Protein AF-A0A2V9BD26-F1 (afdb_monomer)

Mean predicted aligned error: 3.87 Å

Solvent-accessible surface area (backbone atoms only — not comparable to full-atom values): 5964 Å² total; per-residue (Å²): 134,80,83,81,77,76,84,81,77,51,66,56,56,52,50,52,58,73,46,61,75,87,55,49,67,83,79,51,57,73,50,78,43,75,46,100,58,82,23,38,36,38,41,35,59,20,65,98,43,99,51,42,68,44,67,50,72,79,47,79,48,82,80,48,91,51,42,27,41,36,38,32,30,70,21,49,32,38,41,38,40,28,12,69,78,28,60,68,58,54,46,50,49,48,47,53,56,68,68,49,80,130

Structure (mmCIF, N/CA/C/O backbone):
data_AF-A0A2V9BD26-F1
#
_entry.id   AF-A0A2V9BD26-F1
#
loop_
_atom_site.group_PDB
_atom_site.id
_atom_site.type_symbol
_atom_site.label_atom_id
_atom_site.label_alt_id
_atom_site.label_comp_id
_atom_site.label_asym_id
_atom_site.label_entity_id
_atom_site.label_seq_id
_atom_site.pdbx_PDB_ins_code
_atom_site.Cartn_x
_atom_site.Cartn_y
_atom_site.Cartn_z
_atom_site.occupancy
_atom_site.B_iso_or_equiv
_atom_site.auth_seq_id
_atom_site.auth_comp_id
_atom_site.auth_asym_id
_atom_site.auth_atom_id
_atom_site.pdbx_PDB_model_num
ATOM 1 N N . MET A 1 1 ? 34.501 -1.590 17.860 1.00 52.50 1 MET A N 1
ATOM 2 C CA . MET A 1 1 ? 33.039 -1.526 18.056 1.00 52.50 1 MET A CA 1
ATOM 3 C C . MET A 1 1 ? 32.495 -0.596 16.988 1.00 52.50 1 MET A C 1
ATOM 5 O O . MET A 1 1 ? 32.687 0.606 17.100 1.00 52.50 1 MET A O 1
ATOM 9 N N . GLY A 1 2 ? 31.969 -1.142 15.891 1.00 63.59 2 GLY A N 1
ATOM 10 C CA . GLY A 1 2 ? 31.287 -0.324 14.887 1.00 63.59 2 GLY A CA 1
ATOM 11 C C . GLY A 1 2 ? 29.956 0.130 15.470 1.00 63.59 2 GLY A C 1
ATOM 12 O O . GLY A 1 2 ? 29.261 -0.684 16.077 1.00 63.59 2 GLY A O 1
ATOM 13 N N . ALA A 1 3 ? 29.632 1.415 15.359 1.00 64.88 3 ALA A N 1
ATOM 14 C CA . ALA A 1 3 ? 28.317 1.899 15.747 1.00 64.88 3 ALA A CA 1
ATOM 15 C C . ALA A 1 3 ? 27.263 1.125 14.943 1.00 64.88 3 ALA A C 1
ATOM 17 O O . ALA A 1 3 ? 27.285 1.140 13.712 1.00 64.88 3 ALA A O 1
ATOM 18 N N . SER A 1 4 ? 26.371 0.420 15.639 1.00 73.00 4 SER A N 1
ATOM 19 C CA . SER A 1 4 ? 25.168 -0.119 15.014 1.00 73.00 4 SER A CA 1
ATOM 20 C C . SER A 1 4 ? 24.321 1.077 14.590 1.00 73.00 4 SER A C 1
ATOM 22 O O . SER A 1 4 ? 23.841 1.826 15.443 1.00 73.00 4 SER A O 1
ATOM 24 N N . MET A 1 5 ? 24.202 1.317 13.284 1.00 80.31 5 MET A N 1
ATOM 25 C CA . MET A 1 5 ? 23.243 2.293 12.780 1.00 80.31 5 MET A CA 1
ATOM 26 C C . MET A 1 5 ? 21.855 1.678 12.903 1.00 80.31 5 MET A C 1
ATOM 28 O O . MET A 1 5 ? 21.555 0.673 12.260 1.00 80.31 5 MET A O 1
ATOM 32 N N . ALA A 1 6 ? 21.019 2.277 13.749 1.00 83.56 6 ALA A N 1
ATOM 33 C CA . ALA A 1 6 ? 19.608 1.935 13.795 1.00 83.56 6 ALA A CA 1
ATOM 34 C C . ALA A 1 6 ? 18.971 2.195 12.414 1.00 83.56 6 ALA A C 1
ATOM 36 O O . ALA A 1 6 ? 19.323 3.187 11.764 1.00 83.56 6 ALA A O 1
ATOM 37 N N . PRO A 1 7 ? 18.042 1.338 11.957 1.00 88.00 7 PRO A N 1
ATOM 38 C CA . PRO A 1 7 ? 17.341 1.568 10.701 1.00 88.00 7 PRO A CA 1
ATOM 39 C C . PRO A 1 7 ? 16.530 2.868 10.775 1.00 88.00 7 PRO A C 1
ATOM 41 O O . PRO A 1 7 ? 15.908 3.167 11.798 1.00 88.00 7 PRO A O 1
ATOM 44 N N . VAL A 1 8 ? 16.518 3.637 9.684 1.00 92.06 8 VAL A N 1
ATOM 45 C CA . VAL A 1 8 ? 15.611 4.780 9.517 1.00 92.06 8 VAL A CA 1
ATOM 46 C C . VAL A 1 8 ? 14.337 4.258 8.854 1.00 92.06 8 VAL A C 1
ATOM 48 O O . VAL A 1 8 ? 14.396 3.897 7.680 1.00 92.06 8 VAL A O 1
ATOM 51 N N . PRO A 1 9 ? 13.195 4.203 9.564 1.00 94.38 9 PRO A N 1
ATOM 52 C CA . PRO A 1 9 ? 11.993 3.607 9.004 1.00 94.38 9 PRO A CA 1
ATOM 53 C C . PRO A 1 9 ? 11.340 4.532 7.970 1.00 94.38 9 PRO A C 1
ATOM 55 O O . PRO A 1 9 ? 11.134 5.729 8.210 1.00 94.38 9 PRO A O 1
ATOM 58 N N . SER A 1 10 ? 10.957 3.941 6.846 1.00 96.00 10 SER A N 1
ATOM 59 C CA . SER A 1 10 ? 10.061 4.479 5.826 1.00 96.00 10 SER A CA 1
ATOM 60 C C . SER A 1 10 ? 8.652 4.746 6.376 1.00 96.00 10 SER A C 1
ATOM 62 O O . SER A 1 10 ? 8.293 4.344 7.489 1.00 96.00 10 SER A O 1
ATOM 64 N N . SER A 1 11 ? 7.818 5.434 5.594 1.00 95.88 11 SER A N 1
ATOM 65 C CA . SER A 1 11 ? 6.428 5.710 5.975 1.00 95.88 11 SER A CA 1
ATOM 66 C C . SER A 1 11 ? 5.607 4.432 6.156 1.00 95.88 11 SER A C 1
ATOM 68 O O . SER A 1 11 ? 4.822 4.354 7.099 1.00 95.88 11 SER A O 1
ATOM 70 N N . ILE A 1 12 ? 5.832 3.406 5.325 1.00 96.62 12 ILE A N 1
ATOM 71 C CA . ILE A 1 12 ? 5.119 2.132 5.462 1.00 96.62 12 ILE A CA 1
ATOM 72 C C . ILE A 1 12 ? 5.556 1.362 6.713 1.00 96.62 12 ILE A C 1
ATOM 74 O O . ILE A 1 12 ? 4.707 0.820 7.410 1.00 96.62 12 ILE A O 1
ATOM 78 N N . GLU A 1 13 ? 6.844 1.377 7.069 1.00 96.94 13 GLU A N 1
ATOM 79 C CA . GLU A 1 13 ? 7.326 0.734 8.301 1.00 96.94 13 GLU A CA 1
ATOM 80 C C . GLU A 1 13 ? 6.768 1.432 9.546 1.00 96.94 13 GLU A C 1
ATOM 82 O O . GLU A 1 13 ? 6.379 0.774 10.511 1.00 96.94 13 GLU A O 1
ATOM 87 N N . LYS A 1 14 ? 6.673 2.769 9.524 1.00 96.81 14 LYS A N 1
ATOM 88 C CA . LYS A 1 14 ? 6.016 3.535 10.596 1.00 96.81 14 LYS A CA 1
ATOM 89 C C . LYS A 1 14 ? 4.529 3.202 10.693 1.00 96.81 14 LYS A C 1
ATOM 91 O O . LYS A 1 14 ? 4.034 3.026 11.806 1.00 96.81 14 LYS A O 1
ATOM 96 N N . TRP A 1 15 ? 3.838 3.111 9.556 1.00 96.69 15 TRP A N 1
ATOM 97 C CA . TRP A 1 15 ? 2.431 2.728 9.507 1.00 96.69 15 TRP A CA 1
ATOM 98 C C . TRP A 1 15 ? 2.226 1.313 10.051 1.00 96.69 15 TRP A C 1
ATOM 100 O O . TRP A 1 15 ? 1.461 1.155 10.998 1.00 96.69 15 TRP A O 1
ATOM 110 N N . TYR A 1 16 ? 2.964 0.322 9.549 1.00 96.88 16 TYR A N 1
ATOM 111 C CA . TYR A 1 16 ? 2.844 -1.072 9.976 1.00 96.88 16 TYR A CA 1
ATOM 112 C C . TYR A 1 16 ? 3.143 -1.231 11.469 1.00 96.88 16 TYR 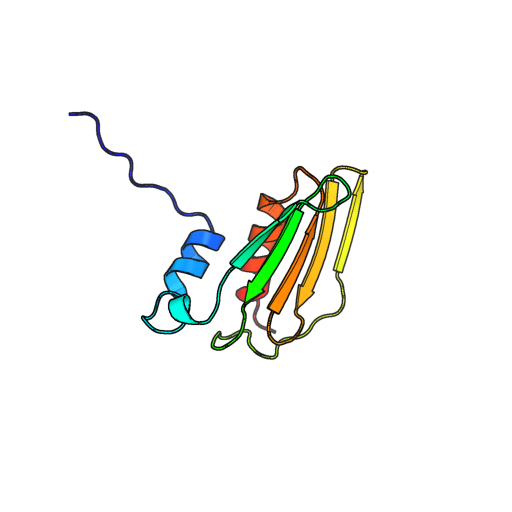A C 1
ATOM 114 O O . TYR A 1 16 ? 2.350 -1.812 12.201 1.00 96.88 16 TYR A O 1
ATOM 122 N N . ARG A 1 17 ? 4.208 -0.594 11.975 1.00 96.31 17 ARG A N 1
ATOM 123 C CA . ARG A 1 17 ? 4.500 -0.571 13.418 1.00 96.31 17 ARG A CA 1
ATOM 124 C C . ARG A 1 17 ? 3.353 0.017 14.243 1.00 96.31 17 ARG A C 1
ATOM 126 O O . ARG A 1 17 ? 3.153 -0.394 15.374 1.00 96.31 17 ARG A O 1
ATOM 133 N N . SER A 1 18 ? 2.619 0.993 13.706 1.00 95.50 18 SER A N 1
ATOM 134 C CA . SER A 1 18 ? 1.441 1.565 14.375 1.00 95.50 18 SER A CA 1
ATOM 135 C C . SER A 1 18 ? 0.197 0.676 14.303 1.00 95.50 18 SER A C 1
ATOM 137 O O . SER A 1 18 ? -0.826 1.047 14.878 1.00 95.50 18 SER A O 1
ATOM 139 N N . ARG A 1 19 ? 0.239 -0.398 13.507 1.00 96.06 19 ARG A N 1
ATOM 140 C CA . ARG A 1 19 ? -0.804 -1.421 13.430 1.00 96.06 19 ARG A CA 1
ATOM 141 C C . ARG A 1 19 ? -0.510 -2.598 14.350 1.00 96.06 19 ARG A C 1
ATOM 143 O O . ARG A 1 19 ? -1.458 -3.188 14.813 1.00 96.06 19 ARG A O 1
ATOM 150 N N . CYS A 1 20 ? 0.756 -2.904 14.640 1.00 95.62 20 CYS A N 1
ATOM 151 C CA . CYS A 1 20 ? 1.127 -3.947 15.601 1.00 95.62 20 CYS A CA 1
ATOM 152 C C . CYS A 1 20 ? 0.700 -3.571 17.030 1.00 95.62 20 CYS A C 1
ATOM 154 O O . CYS A 1 20 ? 1.482 -2.987 17.787 1.00 95.62 20 CYS A O 1
ATOM 156 N N . ASP A 1 21 ? -0.551 -3.864 17.364 1.00 93.06 21 ASP A N 1
ATOM 157 C CA . ASP A 1 21 ? -1.199 -3.571 18.639 1.00 93.06 21 ASP A CA 1
ATOM 158 C C . ASP A 1 21 ? -1.499 -4.829 19.467 1.00 93.06 21 ASP A C 1
ATOM 160 O O . ASP A 1 21 ? -1.971 -4.708 20.598 1.00 93.06 21 ASP A O 1
ATOM 164 N N . GLY A 1 22 ? -1.132 -6.008 18.960 1.00 94.19 22 GLY A N 1
ATOM 165 C CA . GLY A 1 22 ? -1.324 -7.299 19.612 1.00 94.19 22 GLY A CA 1
ATOM 166 C C . GLY A 1 22 ? -2.469 -8.118 19.024 1.00 94.19 22 GLY A C 1
ATOM 167 O O . GLY A 1 22 ? -2.542 -9.304 19.330 1.00 94.19 22 GLY A O 1
ATOM 168 N N . ASP A 1 23 ? -3.313 -7.523 18.176 1.00 94.94 23 ASP A N 1
ATOM 169 C CA . ASP A 1 23 ? -4.422 -8.206 17.504 1.00 94.94 23 ASP A CA 1
ATOM 170 C C . ASP A 1 23 ? -4.321 -8.052 15.980 1.00 94.94 23 ASP A C 1
ATOM 172 O O . ASP A 1 23 ? -4.366 -9.045 15.244 1.00 94.94 23 ASP A O 1
ATOM 176 N N . TRP A 1 24 ? -4.133 -6.826 15.481 1.00 97.06 24 TRP A N 1
ATOM 177 C CA . TRP A 1 24 ? -4.208 -6.533 14.047 1.00 97.06 24 TRP A CA 1
ATOM 178 C C . TRP A 1 24 ? -3.213 -7.364 13.223 1.00 97.06 24 TRP A C 1
ATOM 180 O O . TRP A 1 24 ? -3.570 -7.898 12.171 1.00 97.06 24 TRP A O 1
ATOM 190 N N . GLU A 1 25 ? -1.978 -7.538 13.709 1.00 95.38 25 GLU A N 1
ATOM 191 C CA . GLU A 1 25 ? -0.917 -8.294 13.027 1.00 95.38 25 GLU A CA 1
ATOM 192 C C . GLU A 1 25 ? -1.194 -9.800 12.894 1.00 95.38 25 GLU A C 1
ATOM 194 O O . GLU A 1 25 ? -0.537 -10.480 12.103 1.00 95.38 25 GLU A O 1
ATOM 199 N N . HIS A 1 26 ? -2.144 -10.336 13.664 1.00 94.94 26 HIS A N 1
ATOM 200 C CA . HIS A 1 26 ? -2.527 -11.746 13.613 1.00 94.94 26 HIS A CA 1
ATOM 201 C C . HIS A 1 26 ? -3.639 -12.023 12.596 1.00 94.94 26 HIS A C 1
ATOM 203 O O . HIS A 1 26 ? -3.796 -13.167 12.160 1.00 94.94 26 HIS A O 1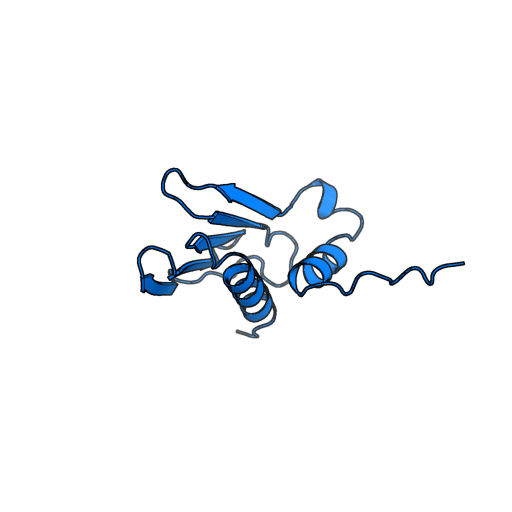
ATOM 209 N N . HIS A 1 27 ? -4.400 -10.996 12.215 1.00 96.06 27 HIS A N 1
ATOM 210 C CA . HIS A 1 27 ? -5.589 -11.128 11.372 1.00 96.06 27 HIS A CA 1
ATOM 211 C C . HIS A 1 27 ? -5.426 -10.482 9.995 1.00 96.06 27 HIS A C 1
ATOM 213 O O . HIS A 1 27 ? -5.963 -10.993 9.007 1.00 96.06 27 HIS A O 1
ATOM 219 N N . TRP A 1 28 ? -4.674 -9.388 9.923 1.00 97.56 28 TRP A N 1
ATOM 220 C CA . TRP A 1 28 ? -4.589 -8.505 8.767 1.00 97.56 28 TRP A CA 1
ATOM 221 C C . TRP A 1 28 ? -3.139 -8.283 8.342 1.00 97.56 28 TRP A C 1
ATOM 223 O O . TRP A 1 28 ? -2.196 -8.633 9.054 1.00 97.56 28 TRP A O 1
ATOM 233 N N . GLY A 1 29 ? -2.931 -7.702 7.159 1.00 96.38 29 GLY A N 1
ATOM 234 C CA . GLY A 1 29 ? -1.568 -7.445 6.722 1.00 96.38 29 GLY A CA 1
ATOM 235 C C . GLY A 1 29 ? -1.405 -6.616 5.460 1.00 96.38 29 GLY A C 1
ATOM 236 O O . GLY A 1 29 ? -2.280 -5.874 5.014 1.00 96.38 29 GLY A O 1
ATOM 237 N N . ALA A 1 30 ? -0.204 -6.745 4.908 1.00 96.94 30 ALA A N 1
ATOM 238 C CA . ALA A 1 30 ? 0.232 -6.127 3.671 1.00 96.94 30 ALA A CA 1
ATOM 239 C C . ALA A 1 30 ? 0.756 -7.220 2.735 1.00 96.94 30 ALA A C 1
ATOM 241 O O . ALA A 1 30 ? 1.552 -8.055 3.165 1.00 96.94 30 ALA A O 1
ATOM 242 N N . SER A 1 31 ? 0.363 -7.199 1.462 1.00 98.06 31 SER A N 1
ATOM 243 C CA . SER A 1 31 ? 0.972 -8.026 0.420 1.00 98.06 31 SER A CA 1
ATOM 244 C C . SER A 1 31 ? 1.601 -7.157 -0.662 1.00 98.06 31 SER A C 1
ATOM 246 O O . SER A 1 31 ? 1.058 -6.123 -1.061 1.00 98.06 31 SER A O 1
ATOM 248 N N . ILE A 1 32 ? 2.778 -7.583 -1.117 1.00 98.25 32 ILE A N 1
ATOM 249 C CA . ILE A 1 32 ? 3.461 -7.051 -2.292 1.00 98.25 32 ILE A CA 1
ATOM 250 C C . ILE A 1 32 ? 3.786 -8.250 -3.169 1.00 98.25 32 ILE A C 1
ATOM 252 O O . ILE A 1 32 ? 4.517 -9.151 -2.763 1.00 98.25 32 ILE A O 1
ATOM 256 N N . GLU A 1 33 ? 3.225 -8.259 -4.365 1.00 98.38 33 GLU A N 1
ATOM 257 C CA . GLU A 1 33 ? 3.336 -9.352 -5.322 1.00 98.38 33 GLU A CA 1
ATOM 258 C C . GLU A 1 33 ? 3.793 -8.792 -6.667 1.00 98.38 33 GLU A C 1
ATOM 260 O O . GLU A 1 33 ? 3.592 -7.615 -6.972 1.00 98.38 33 GLU A O 1
ATOM 265 N N . THR A 1 34 ? 4.416 -9.623 -7.495 1.00 97.94 34 THR A N 1
ATOM 266 C CA . THR A 1 34 ? 4.674 -9.264 -8.892 1.00 97.94 34 THR A CA 1
ATOM 267 C C . THR A 1 34 ? 3.415 -9.460 -9.728 1.00 97.94 34 THR A C 1
ATOM 269 O O . THR A 1 34 ? 2.613 -10.348 -9.450 1.00 97.94 34 THR A O 1
ATOM 272 N N . LEU A 1 35 ? 3.257 -8.659 -10.778 1.00 95.81 35 LEU A N 1
ATOM 273 C CA . LEU A 1 35 ? 2.211 -8.843 -11.786 1.00 95.81 35 LEU A CA 1
ATOM 274 C C . LEU A 1 35 ? 2.681 -9.777 -12.924 1.00 95.81 35 LEU A C 1
ATOM 276 O O . LEU A 1 35 ? 3.882 -9.968 -13.123 1.00 95.81 35 LEU A O 1
ATOM 280 N N . ASP A 1 36 ? 1.733 -10.320 -13.700 1.00 86.50 36 ASP A N 1
ATOM 281 C CA . ASP A 1 36 ? 2.015 -11.147 -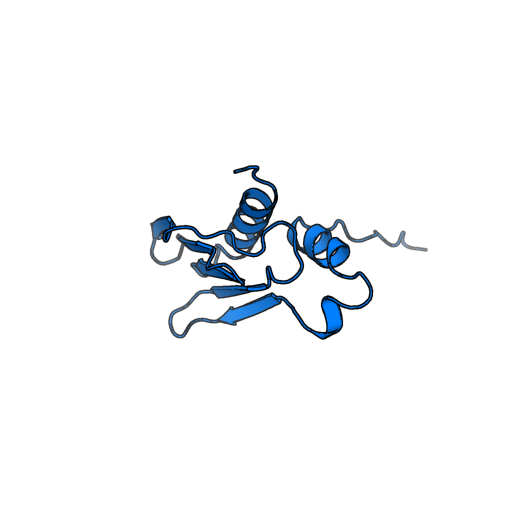14.892 1.00 86.50 36 ASP A CA 1
ATOM 282 C C . ASP A 1 36 ? 2.706 -10.346 -16.016 1.00 86.50 36 ASP A C 1
ATOM 284 O O . ASP A 1 36 ? 3.431 -10.894 -16.848 1.00 86.50 36 ASP A O 1
ATOM 288 N N . ASN A 1 37 ? 2.502 -9.025 -16.034 1.00 78.56 37 ASN A N 1
ATOM 289 C CA . ASN A 1 37 ? 3.308 -8.052 -16.765 1.00 78.56 37 ASN A CA 1
ATOM 290 C C . ASN A 1 37 ? 4.261 -7.346 -15.780 1.00 78.56 37 ASN A C 1
ATOM 292 O O . ASN A 1 37 ? 3.898 -7.177 -14.622 1.00 78.56 37 ASN A O 1
ATOM 296 N N . PRO A 1 38 ? 5.482 -6.931 -16.169 1.00 92.31 38 PRO A N 1
ATOM 297 C CA . PRO A 1 38 ? 6.451 -6.448 -15.187 1.00 92.31 38 PRO A CA 1
ATOM 298 C C . PRO A 1 38 ? 5.917 -5.275 -14.350 1.00 92.31 38 PRO A C 1
ATOM 300 O O . PRO A 1 38 ? 5.591 -4.218 -14.888 1.00 92.31 38 PRO A O 1
ATOM 303 N N . GLY A 1 39 ? 5.858 -5.455 -13.032 1.00 97.38 39 GLY A N 1
ATOM 304 C CA . GLY A 1 39 ? 5.291 -4.476 -12.112 1.00 97.38 39 GLY A CA 1
ATOM 305 C C . GLY A 1 39 ? 4.951 -5.084 -10.758 1.00 97.38 39 GLY A C 1
ATOM 306 O O . GLY A 1 39 ? 5.211 -6.264 -10.507 1.00 97.38 39 GLY A O 1
ATOM 307 N N . TRP A 1 40 ? 4.360 -4.262 -9.900 1.00 98.31 40 TRP A N 1
ATOM 308 C CA . TRP A 1 40 ? 4.011 -4.619 -8.531 1.00 98.31 40 TRP A CA 1
ATOM 309 C C . TRP A 1 40 ? 2.511 -4.500 -8.310 1.00 98.31 40 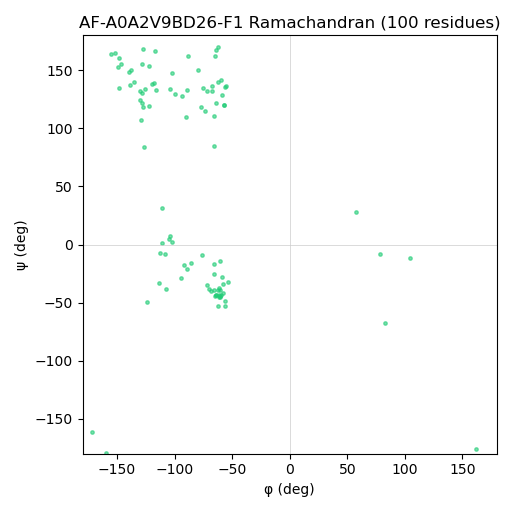TRP A C 1
ATOM 311 O O . TRP A 1 40 ? 1.892 -3.523 -8.731 1.00 98.31 40 TRP A O 1
ATOM 321 N N . ARG A 1 41 ? 1.944 -5.470 -7.600 1.00 98.44 41 ARG A N 1
ATOM 322 C CA . ARG A 1 41 ? 0.632 -5.401 -6.966 1.00 98.44 41 ARG A CA 1
ATOM 323 C C . ARG A 1 41 ? 0.834 -5.206 -5.473 1.00 98.44 41 ARG A C 1
ATOM 325 O O . ARG A 1 41 ? 1.643 -5.901 -4.869 1.00 98.44 41 ARG A O 1
ATOM 332 N N . ILE A 1 42 ? 0.087 -4.281 -4.886 1.00 98.69 42 ILE A N 1
ATOM 333 C CA . ILE A 1 42 ? 0.148 -3.978 -3.458 1.00 98.69 42 ILE A CA 1
ATOM 334 C C . ILE A 1 42 ? -1.273 -4.019 -2.909 1.00 98.69 42 ILE A C 1
ATOM 336 O O . ILE A 1 42 ? -2.175 -3.389 -3.471 1.00 98.69 42 ILE A O 1
ATOM 340 N N . GLN A 1 43 ? -1.471 -4.740 -1.812 1.00 98.69 43 GLN A N 1
ATOM 341 C CA . GLN A 1 43 ? -2.713 -4.703 -1.046 1.00 98.69 43 GLN A CA 1
ATOM 342 C C . GLN A 1 43 ? -2.397 -4.478 0.429 1.00 98.69 43 GLN A C 1
ATOM 344 O O . GLN A 1 43 ? -1.522 -5.131 0.992 1.00 98.69 43 GLN A O 1
ATOM 349 N N . LEU A 1 44 ? -3.100 -3.533 1.045 1.00 98.50 44 LEU A N 1
ATOM 350 C CA . LEU A 1 44 ? -2.915 -3.141 2.440 1.00 98.50 44 LEU A CA 1
ATOM 351 C C . LEU A 1 44 ? -4.270 -3.177 3.134 1.00 98.50 44 LEU A C 1
ATOM 353 O O . LEU A 1 44 ? -5.198 -2.498 2.691 1.00 98.50 44 LEU A O 1
ATOM 357 N N . ASP A 1 45 ? -4.391 -3.965 4.197 1.00 98.50 45 ASP A N 1
ATOM 358 C CA . ASP A 1 45 ? -5.625 -4.036 4.972 1.00 98.50 45 ASP A CA 1
ATOM 359 C C . ASP A 1 45 ? -5.908 -2.729 5.720 1.00 98.50 45 ASP A C 1
ATOM 361 O O . ASP A 1 45 ? -5.028 -2.107 6.317 1.00 98.50 45 ASP A O 1
ATOM 365 N N . LEU A 1 46 ? -7.170 -2.313 5.676 1.00 98.06 46 LEU A N 1
ATOM 366 C CA . LEU A 1 46 ? -7.700 -1.134 6.359 1.00 98.06 46 LEU A CA 1
ATOM 367 C C . LEU A 1 46 ? -8.681 -1.498 7.474 1.00 98.06 46 LEU A C 1
ATOM 369 O O . LEU A 1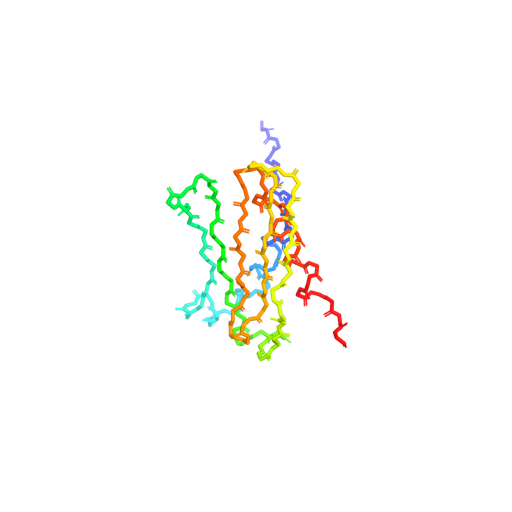 46 ? -9.080 -0.606 8.219 1.00 98.06 46 LEU A O 1
ATOM 373 N N . ARG A 1 47 ? -9.058 -2.773 7.595 1.00 97.94 47 ARG A N 1
ATOM 374 C CA . ARG A 1 47 ? -9.899 -3.288 8.683 1.00 97.94 47 ARG A CA 1
ATOM 375 C C . ARG A 1 47 ? -9.281 -2.957 10.031 1.00 97.94 47 ARG A C 1
ATOM 377 O O . ARG A 1 47 ? -8.062 -3.048 10.180 1.00 97.94 47 ARG A O 1
ATOM 384 N N . GLU A 1 48 ? -10.112 -2.508 10.965 1.00 96.44 48 GLU A N 1
ATOM 385 C CA . GLU A 1 48 ? -9.695 -2.090 12.308 1.00 96.44 48 GLU A CA 1
ATOM 386 C C . GLU A 1 48 ? -8.647 -0.958 12.280 1.00 96.44 48 GLU A C 1
ATOM 388 O O . GLU A 1 48 ? -7.828 -0.773 13.180 1.00 96.44 48 GLU A O 1
ATOM 393 N N . THR A 1 49 ? -8.677 -0.137 11.227 1.00 95.75 49 THR A N 1
ATOM 394 C CA . THR A 1 49 ? -7.888 1.093 11.130 1.00 95.75 49 THR A CA 1
ATOM 395 C C . THR A 1 49 ? -8.792 2.317 11.034 1.00 95.75 49 THR A C 1
ATOM 397 O O . THR A 1 49 ? -9.970 2.222 10.703 1.00 95.75 49 THR A O 1
ATOM 400 N N . LYS A 1 50 ? -8.229 3.519 11.226 1.00 95.62 50 LYS A N 1
ATOM 401 C CA . LYS A 1 50 ? -8.980 4.780 11.048 1.00 95.62 50 LYS A CA 1
ATOM 402 C C . LYS A 1 50 ? -9.517 4.982 9.622 1.00 95.62 50 LYS A C 1
ATOM 404 O O . LYS A 1 50 ? -10.280 5.913 9.385 1.00 95.62 50 LYS A O 1
ATOM 409 N N . ALA A 1 51 ? -9.027 4.195 8.666 1.00 96.50 51 ALA A N 1
ATOM 410 C CA . ALA A 1 51 ? -9.380 4.287 7.261 1.00 96.50 51 ALA A CA 1
ATOM 411 C C . ALA A 1 51 ? -10.374 3.205 6.815 1.00 96.50 51 ALA A C 1
ATOM 413 O O . ALA A 1 51 ? -10.722 3.178 5.635 1.00 96.50 51 ALA A O 1
ATOM 414 N N . GLU A 1 52 ? -10.835 2.344 7.726 1.00 97.56 52 GLU A N 1
ATOM 415 C CA . GLU A 1 52 ? -11.852 1.341 7.422 1.00 97.56 52 GLU A CA 1
ATOM 416 C C . GLU A 1 52 ? -13.120 1.989 6.847 1.00 97.56 52 GLU A C 1
ATOM 418 O O . GLU A 1 52 ? -13.584 3.033 7.310 1.00 97.56 52 GLU A O 1
ATOM 423 N N . GLY A 1 53 ? -13.664 1.388 5.790 1.00 97.62 53 GLY A N 1
ATOM 424 C CA . GLY A 1 53 ? -14.864 1.863 5.103 1.00 97.62 53 GLY A CA 1
ATOM 425 C C . GLY A 1 53 ? -14.632 3.041 4.152 1.00 97.62 53 GLY A C 1
ATOM 426 O O . GLY A 1 53 ? -15.533 3.380 3.382 1.00 97.62 53 GLY A O 1
ATOM 427 N N . ARG A 1 54 ? -13.437 3.651 4.130 1.00 96.81 54 ARG A N 1
ATOM 428 C CA . ARG A 1 54 ? -13.111 4.684 3.137 1.00 96.81 54 ARG A CA 1
ATOM 429 C C . ARG A 1 54 ? -13.039 4.060 1.748 1.00 96.81 54 ARG A C 1
ATOM 431 O O . ARG A 1 54 ? -12.354 3.063 1.527 1.00 96.81 54 ARG A O 1
ATOM 438 N N . THR A 1 55 ? -13.705 4.693 0.792 1.00 96.81 55 THR A N 1
ATOM 439 C CA . THR A 1 55 ? -13.695 4.279 -0.612 1.00 96.81 55 THR A CA 1
ATOM 440 C C . THR A 1 55 ? -13.208 5.408 -1.504 1.00 96.81 55 THR A C 1
ATOM 442 O O . THR A 1 55 ? -13.311 6.589 -1.163 1.00 96.81 55 THR A O 1
ATOM 445 N N . SER A 1 56 ? -12.639 5.046 -2.647 1.00 96.00 56 SER A N 1
ATOM 446 C CA . SER A 1 56 ? -12.326 5.988 -3.712 1.00 96.00 56 SER A CA 1
ATOM 447 C C . SER A 1 56 ? -12.478 5.322 -5.069 1.00 96.00 56 SER A C 1
ATOM 449 O O . SER A 1 56 ? -12.286 4.113 -5.216 1.00 96.00 56 SER A O 1
ATOM 451 N N . GLU A 1 57 ? -12.730 6.138 -6.086 1.00 97.50 57 GLU A N 1
ATOM 452 C CA . GLU A 1 57 ? -12.533 5.707 -7.463 1.00 97.50 57 GLU A CA 1
ATOM 453 C C . GLU A 1 57 ? -11.051 5.426 -7.737 1.00 97.50 57 GLU A C 1
ATOM 455 O O . GLU A 1 57 ? -10.157 5.857 -6.996 1.00 97.50 57 GLU A O 1
ATOM 460 N N . TRP A 1 58 ? -10.791 4.695 -8.820 1.00 98.12 58 TRP A N 1
ATOM 461 C CA . TRP A 1 58 ? -9.431 4.469 -9.293 1.00 98.12 58 TRP A CA 1
ATOM 462 C C . TRP A 1 58 ? -8.780 5.778 -9.726 1.00 98.12 58 TRP A C 1
ATOM 464 O O . TRP A 1 58 ? -9.221 6.420 -10.681 1.00 98.12 58 TRP A O 1
ATOM 474 N N . VAL A 1 59 ? -7.658 6.105 -9.095 1.00 98.31 59 VAL A N 1
ATOM 475 C CA . VAL A 1 59 ? -6.720 7.102 -9.605 1.00 98.31 59 VAL A CA 1
ATOM 476 C C . VAL A 1 59 ? -5.727 6.383 -10.507 1.00 98.31 59 VAL A C 1
ATOM 478 O O . VAL A 1 59 ? -5.222 5.322 -10.144 1.00 98.31 59 VAL A O 1
ATOM 481 N N . LYS A 1 60 ? -5.464 6.932 -11.697 1.00 98.38 60 LYS A N 1
ATOM 482 C CA . LYS A 1 60 ? -4.554 6.347 -12.690 1.00 98.38 60 LYS A CA 1
ATOM 483 C C . LYS A 1 60 ? -3.562 7.396 -13.173 1.00 98.38 60 LYS A C 1
ATOM 485 O O . LYS A 1 60 ? -3.961 8.442 -13.678 1.00 98.38 60 LYS A O 1
ATOM 490 N N . ILE A 1 61 ? -2.280 7.085 -13.052 1.00 98.00 61 ILE A N 1
ATOM 491 C CA . ILE A 1 61 ? -1.151 7.893 -13.500 1.00 98.00 61 ILE A CA 1
ATOM 492 C C . ILE A 1 61 ? -0.353 7.027 -14.471 1.00 98.00 61 ILE A C 1
ATOM 494 O O . ILE A 1 61 ? 0.124 5.957 -14.103 1.00 9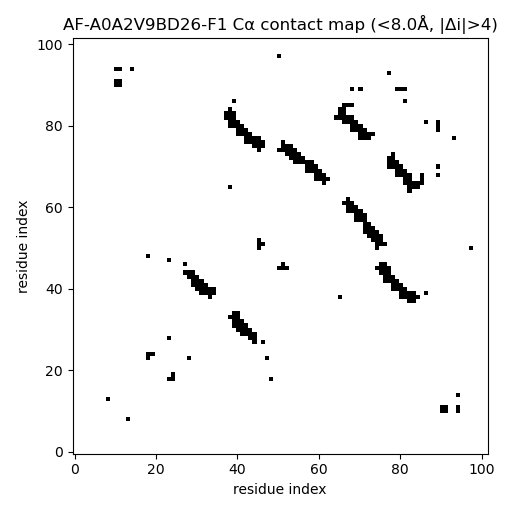8.00 61 ILE A O 1
ATOM 498 N N . ASN A 1 62 ? -0.225 7.470 -15.718 1.00 97.06 62 ASN A N 1
ATOM 499 C CA . ASN A 1 62 ? 0.508 6.744 -16.750 1.00 97.06 62 ASN A CA 1
ATOM 500 C C . ASN A 1 62 ? 1.507 7.693 -17.413 1.00 97.06 62 ASN A C 1
ATOM 502 O O . ASN A 1 62 ? 1.101 8.607 -18.132 1.00 97.06 62 ASN A O 1
ATOM 506 N N . ARG A 1 63 ? 2.796 7.502 -17.119 1.00 97.50 63 ARG A N 1
ATOM 507 C CA . ARG A 1 63 ? 3.897 8.321 -17.642 1.00 97.50 63 ARG A CA 1
ATOM 508 C C . ARG A 1 63 ? 4.699 7.538 -18.682 1.00 97.50 63 ARG A C 1
ATOM 510 O O . ARG A 1 63 ? 5.106 8.109 -19.690 1.00 97.50 63 ARG A O 1
ATOM 517 N N . SER A 1 64 ? 4.899 6.236 -18.468 1.00 95.44 64 SER A N 1
ATOM 518 C CA . SER A 1 64 ? 5.500 5.314 -19.437 1.00 95.44 64 SER A CA 1
ATOM 519 C C . SER A 1 64 ? 5.159 3.848 -19.126 1.00 95.44 64 SER A C 1
ATOM 521 O O . SER A 1 64 ? 4.502 3.547 -18.132 1.00 95.44 64 SER A O 1
ATOM 523 N N . VAL A 1 65 ? 5.662 2.915 -19.944 1.00 88.25 65 VAL A N 1
ATOM 524 C CA . VAL A 1 65 ? 5.522 1.462 -19.714 1.00 88.25 65 VAL A CA 1
ATOM 525 C C . VAL A 1 65 ? 6.111 0.999 -18.373 1.00 88.25 65 VAL A C 1
ATOM 527 O O . VAL A 1 65 ? 5.620 0.034 -17.794 1.00 88.25 65 VAL A O 1
ATOM 530 N N . ASP A 1 66 ? 7.119 1.710 -17.862 1.00 90.06 66 ASP A N 1
ATOM 531 C CA . ASP A 1 66 ? 7.803 1.401 -16.599 1.00 90.06 66 ASP A CA 1
ATOM 532 C C . ASP A 1 66 ? 7.490 2.362 -15.463 1.00 90.06 66 ASP A C 1
ATOM 534 O O . ASP A 1 66 ? 7.882 2.098 -14.328 1.00 90.06 66 ASP A O 1
ATOM 538 N N . ASP A 1 67 ? 6.790 3.449 -15.783 1.00 96.56 67 ASP A N 1
ATOM 539 C CA . ASP A 1 67 ? 6.452 4.531 -14.873 1.00 96.56 67 ASP A CA 1
ATOM 540 C C . ASP A 1 67 ? 4.942 4.765 -14.912 1.00 96.56 67 ASP A C 1
ATOM 542 O O . ASP A 1 67 ? 4.413 5.579 -15.679 1.00 96.56 67 ASP A O 1
ATOM 546 N N . TRP A 1 68 ? 4.234 3.970 -14.123 1.00 97.81 68 TRP A N 1
ATOM 547 C CA . TRP A 1 68 ? 2.789 4.053 -13.989 1.00 97.81 68 TRP A CA 1
ATOM 548 C C . TRP A 1 68 ? 2.365 3.623 -12.592 1.00 97.81 68 TRP A C 1
ATOM 550 O O . TRP A 1 68 ? 3.028 2.829 -11.928 1.00 97.81 68 TRP A O 1
ATOM 560 N N . LEU A 1 69 ? 1.235 4.153 -12.149 1.00 98.25 69 LEU A N 1
ATOM 561 C CA . LEU A 1 69 ? 0.647 3.877 -10.851 1.00 98.25 69 LEU A CA 1
ATOM 562 C C . LEU A 1 69 ? -0.867 3.968 -10.981 1.00 98.25 69 LEU A C 1
ATOM 564 O O . LEU A 1 69 ? -1.403 4.924 -11.541 1.00 98.25 69 LEU A O 1
ATOM 568 N N . MET A 1 70 ? -1.572 3.004 -10.417 1.00 98.44 70 MET A N 1
ATOM 569 C CA . MET A 1 70 ? -2.996 3.121 -10.167 1.00 98.44 70 MET A CA 1
ATOM 570 C C . MET A 1 70 ? -3.315 2.625 -8.774 1.00 98.44 70 MET A C 1
ATOM 572 O O . MET A 1 70 ? -2.767 1.617 -8.341 1.00 98.44 70 MET A O 1
ATOM 576 N N . TYR A 1 71 ? -4.207 3.319 -8.082 1.00 98.69 71 TYR A N 1
ATOM 577 C CA . TYR A 1 71 ? -4.603 2.943 -6.735 1.00 98.69 71 TYR A CA 1
ATOM 578 C C . TYR A 1 71 ? -6.052 3.319 -6.442 1.00 98.69 71 TYR A C 1
ATOM 580 O O . TYR A 1 71 ? -6.637 4.178 -7.110 1.00 98.69 71 TYR A O 1
ATOM 588 N N . ARG A 1 72 ? -6.622 2.675 -5.426 1.00 98.50 72 ARG A N 1
ATOM 589 C CA . ARG A 1 72 ? -7.909 3.030 -4.828 1.00 98.50 72 ARG A CA 1
ATOM 590 C C . ARG A 1 72 ? -7.998 2.547 -3.385 1.00 98.50 72 ARG A C 1
ATOM 592 O O . ARG A 1 72 ? -7.281 1.632 -2.987 1.00 98.50 72 ARG A O 1
ATOM 599 N N . ALA A 1 73 ? -8.958 3.087 -2.648 1.00 98.25 73 ALA A N 1
ATOM 600 C CA . ALA A 1 73 ? -9.473 2.452 -1.444 1.00 98.25 73 ALA A CA 1
ATOM 601 C C . ALA A 1 73 ? -10.783 1.721 -1.751 1.00 98.25 73 ALA A C 1
ATOM 603 O O . ALA A 1 73 ? -11.697 2.288 -2.352 1.00 98.25 73 ALA A O 1
ATOM 604 N N . ALA A 1 74 ? -10.867 0.462 -1.340 1.00 97.62 74 ALA A N 1
ATOM 605 C CA . ALA A 1 74 ? -11.990 -0.438 -1.569 1.00 97.62 74 ALA A CA 1
ATOM 606 C C . ALA A 1 74 ? 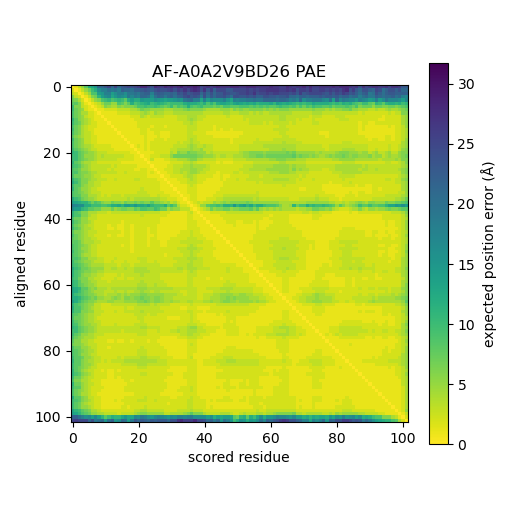-12.742 -0.760 -0.262 1.00 97.62 74 ALA A C 1
ATOM 608 O O . ALA A 1 74 ? -13.292 -1.845 -0.110 1.00 97.62 74 ALA A O 1
ATOM 609 N N . GLY A 1 75 ? -12.772 0.179 0.691 1.00 97.56 75 GLY A N 1
ATOM 610 C CA . GLY A 1 75 ? -13.438 0.016 1.983 1.00 97.56 75 GLY A CA 1
ATOM 611 C C . GLY A 1 75 ? -12.573 -0.734 2.991 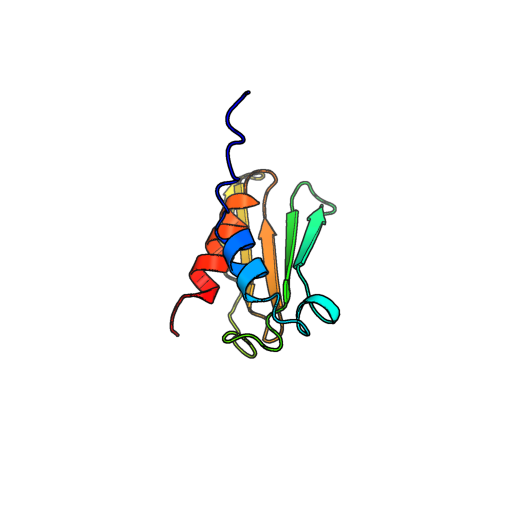1.00 97.56 75 GLY A C 1
ATOM 612 O O . GLY A 1 75 ? -12.121 -0.143 3.968 1.00 97.56 75 GLY A O 1
ATOM 613 N N . ASP A 1 76 ? -12.328 -2.019 2.752 1.00 98.00 76 ASP A N 1
ATOM 614 C CA . ASP A 1 76 ? -11.553 -2.884 3.650 1.00 98.00 76 ASP A CA 1
ATOM 615 C C . ASP A 1 76 ? -10.056 -2.924 3.317 1.00 98.00 76 ASP A C 1
ATOM 617 O O . ASP A 1 76 ? -9.250 -3.320 4.158 1.00 98.00 76 ASP A O 1
ATOM 621 N N . LYS A 1 77 ? -9.681 -2.498 2.106 1.00 98.50 77 LYS A N 1
ATOM 622 C CA . LYS A 1 77 ? -8.310 -2.532 1.596 1.00 98.50 77 LYS A CA 1
ATOM 623 C C . LYS A 1 77 ? -7.955 -1.285 0.808 1.00 98.50 77 LYS A C 1
ATOM 625 O O . LYS A 1 77 ? -8.784 -0.709 0.103 1.00 98.50 77 LYS A O 1
ATOM 630 N N . PHE A 1 78 ? -6.684 -0.914 0.864 1.00 98.56 78 PHE A N 1
ATOM 631 C CA . PHE A 1 78 ? -6.060 -0.069 -0.140 1.00 98.56 78 PHE A CA 1
ATOM 632 C C . PHE A 1 78 ? -5.403 -0.964 -1.187 1.00 98.56 78 PHE A C 1
ATOM 634 O O . PHE A 1 78 ? -4.624 -1.860 -0.856 1.00 98.56 78 PHE A O 1
ATOM 641 N N . GLU A 1 79 ? -5.724 -0.726 -2.452 1.00 98.81 79 GLU A N 1
ATOM 642 C CA . GLU A 1 79 ? -5.225 -1.502 -3.579 1.00 98.81 79 GLU A CA 1
ATOM 643 C C . GLU A 1 79 ? -4.388 -0.606 -4.476 1.00 98.81 79 GLU A C 1
ATOM 645 O O . GLU A 1 79 ? -4.824 0.485 -4.842 1.00 98.81 79 GLU A O 1
ATOM 650 N N . SER A 1 80 ? -3.210 -1.082 -4.866 1.00 98.62 80 SER A N 1
ATOM 651 C CA . SER A 1 80 ? -2.363 -0.411 -5.841 1.00 98.62 80 SER A CA 1
ATOM 652 C C . SER A 1 80 ? -1.752 -1.402 -6.826 1.00 98.62 80 SER A C 1
ATOM 654 O O . SER A 1 80 ? -1.529 -2.578 -6.531 1.00 98.62 80 SER A O 1
ATOM 656 N N . SER A 1 81 ? -1.498 -0.926 -8.034 1.00 98.38 81 SER A N 1
ATOM 657 C CA . SER A 1 81 ? -0.688 -1.603 -9.036 1.00 98.38 81 SER A CA 1
ATOM 658 C C . SER A 1 81 ? 0.194 -0.575 -9.724 1.00 98.38 81 SER A C 1
ATOM 660 O O . SER A 1 81 ? -0.264 0.534 -10.009 1.00 98.38 81 SER A O 1
ATOM 662 N N . CYS A 1 82 ? 1.458 -0.907 -9.959 1.00 98.38 82 CYS A N 1
ATOM 663 C CA . CYS A 1 82 ? 2.411 0.060 -10.485 1.00 98.38 82 CYS A CA 1
ATOM 664 C C . CYS A 1 82 ? 3.533 -0.574 -11.312 1.00 98.38 82 CYS A C 1
ATOM 666 O O . CYS A 1 82 ? 3.776 -1.782 -11.252 1.00 98.38 82 CYS A O 1
ATOM 668 N N . GLY A 1 83 ? 4.242 0.271 -12.060 1.00 98.00 83 GLY A N 1
ATOM 669 C CA . GLY A 1 83 ? 5.415 -0.101 -12.839 1.00 98.00 83 GLY A CA 1
ATOM 670 C C . GLY A 1 83 ? 6.576 -0.582 -11.970 1.00 98.00 83 GLY A C 1
ATOM 671 O O . GLY A 1 83 ? 6.587 -0.426 -10.744 1.00 98.00 83 GLY A O 1
ATOM 672 N N . ARG A 1 84 ? 7.583 -1.177 -12.620 1.00 96.56 84 ARG A N 1
ATOM 673 C CA . ARG A 1 84 ? 8.746 -1.819 -11.975 1.00 96.56 84 ARG A CA 1
ATOM 674 C C . ARG A 1 84 ? 9.479 -0.911 -10.986 1.00 96.56 84 ARG A C 1
ATOM 676 O O . ARG A 1 84 ? 10.024 -1.413 -10.004 1.00 96.56 84 ARG A O 1
ATOM 683 N N . LEU A 1 85 ? 9.493 0.397 -11.245 1.00 96.62 85 LEU A N 1
ATOM 684 C CA . LEU A 1 85 ? 10.257 1.391 -10.485 1.00 96.62 85 LEU A CA 1
ATOM 685 C C . LEU A 1 85 ? 9.390 2.252 -9.549 1.00 96.62 85 LEU A C 1
ATOM 687 O O . LEU A 1 85 ? 9.911 3.153 -8.900 1.00 96.62 85 LEU A O 1
ATOM 691 N N . ASN A 1 86 ? 8.087 1.968 -9.442 1.00 98.38 86 ASN A N 1
ATOM 692 C CA . ASN A 1 86 ? 7.135 2.803 -8.699 1.00 98.38 86 ASN A CA 1
ATOM 693 C C . ASN A 1 86 ? 6.726 2.226 -7.332 1.00 98.38 86 ASN A C 1
ATOM 695 O O . ASN A 1 86 ? 5.833 2.778 -6.694 1.00 98.38 86 ASN A O 1
ATOM 699 N N . LEU A 1 87 ? 7.349 1.140 -6.855 1.00 98.00 87 LEU A N 1
ATOM 700 C CA . LEU A 1 87 ? 6.974 0.521 -5.573 1.00 98.00 87 LEU A CA 1
ATOM 701 C C . LEU A 1 87 ? 7.045 1.526 -4.410 1.00 98.00 87 LEU A C 1
ATOM 703 O O . LEU A 1 87 ? 6.089 1.661 -3.650 1.00 98.00 87 LEU A O 1
ATOM 707 N N . SER A 1 88 ? 8.149 2.268 -4.298 1.00 97.75 88 SER A N 1
ATOM 708 C CA . SER A 1 88 ? 8.317 3.288 -3.255 1.00 97.75 88 SER A CA 1
ATOM 709 C C . SER A 1 88 ? 7.273 4.401 -3.365 1.00 97.75 88 SER A C 1
ATOM 711 O O . SER A 1 88 ? 6.666 4.762 -2.361 1.00 97.75 88 SER A O 1
ATOM 713 N N . GLU A 1 89 ? 7.003 4.884 -4.582 1.00 98.25 89 GLU A N 1
ATOM 714 C CA . GLU A 1 89 ? 5.979 5.904 -4.837 1.00 98.25 89 GLU A CA 1
ATOM 715 C C . GLU A 1 89 ? 4.588 5.414 -4.413 1.00 98.25 89 GLU A C 1
ATOM 717 O O . GLU A 1 89 ? 3.858 6.127 -3.730 1.00 98.25 89 GLU A O 1
ATOM 722 N N . ALA A 1 90 ? 4.225 4.175 -4.751 1.00 98.38 90 ALA A N 1
ATOM 723 C CA . ALA A 1 90 ? 2.939 3.599 -4.377 1.00 98.38 90 ALA A CA 1
ATOM 724 C C . ALA A 1 90 ? 2.749 3.521 -2.849 1.00 98.38 90 ALA A C 1
ATOM 726 O O . ALA A 1 90 ? 1.658 3.794 -2.344 1.00 98.38 90 ALA A O 1
ATOM 727 N N . LEU A 1 91 ? 3.809 3.183 -2.107 1.00 98.56 91 LEU A N 1
ATOM 728 C CA . LEU A 1 91 ? 3.794 3.124 -0.641 1.00 98.56 91 LEU A CA 1
ATOM 729 C C . LEU A 1 91 ? 3.733 4.522 -0.000 1.00 98.56 91 LEU A C 1
ATOM 731 O O . LEU A 1 91 ? 3.074 4.703 1.025 1.00 98.56 91 LEU A O 1
ATOM 735 N N . GLU A 1 92 ? 4.373 5.524 -0.605 1.00 98.25 92 GLU A N 1
ATOM 736 C CA . GLU A 1 92 ? 4.265 6.925 -0.178 1.00 98.25 92 GLU A CA 1
ATOM 737 C C . GLU A 1 92 ? 2.872 7.503 -0.441 1.00 98.25 92 GLU A C 1
ATOM 739 O O . GLU A 1 92 ? 2.316 8.205 0.412 1.00 98.25 92 GLU A O 1
ATOM 744 N N . VAL A 1 93 ? 2.280 7.170 -1.590 1.00 98.12 93 VAL A N 1
ATOM 745 C CA . VAL A 1 93 ? 0.901 7.528 -1.932 1.00 98.12 93 VAL A CA 1
ATOM 746 C C . VAL A 1 93 ? -0.071 6.913 -0.937 1.00 98.12 93 VAL A C 1
ATOM 748 O O . VAL A 1 93 ? -0.943 7.623 -0.440 1.00 98.12 93 VAL A O 1
ATOM 751 N N . PHE A 1 94 ? 0.104 5.637 -0.587 1.00 98.25 94 PHE A N 1
ATOM 752 C CA . PHE A 1 94 ? -0.685 5.013 0.470 1.00 98.25 94 PHE A CA 1
ATOM 753 C C . PHE A 1 94 ? -0.569 5.779 1.792 1.00 98.25 94 PHE A C 1
ATOM 755 O O . PHE A 1 94 ? -1.592 6.150 2.362 1.00 98.25 94 PHE A O 1
ATOM 762 N N . ALA A 1 95 ? 0.651 6.046 2.272 1.00 97.75 95 ALA A N 1
ATOM 763 C CA . ALA A 1 95 ? 0.852 6.726 3.552 1.00 97.75 95 ALA A CA 1
ATOM 764 C C . ALA A 1 95 ? 0.197 8.119 3.561 1.00 97.75 95 ALA A C 1
ATOM 766 O O . ALA A 1 95 ? -0.514 8.478 4.500 1.00 97.75 95 ALA A O 1
ATOM 767 N N . SER A 1 96 ? 0.365 8.866 2.469 1.00 96.62 96 SER A N 1
ATOM 768 C CA . SER A 1 96 ? -0.237 10.190 2.288 1.00 96.62 96 SER A CA 1
ATOM 769 C C . SER A 1 96 ? 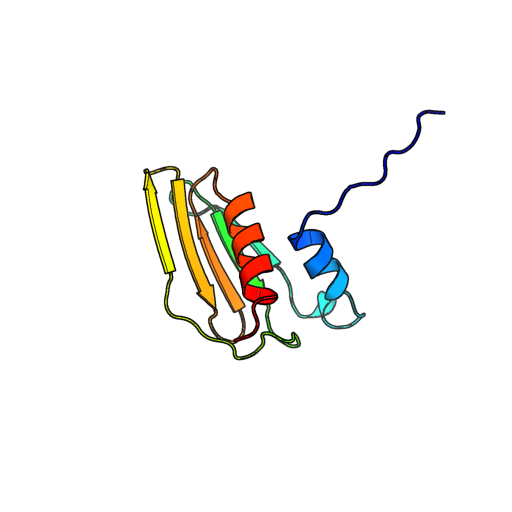-1.766 10.119 2.248 1.00 96.62 96 SER A C 1
ATOM 771 O O . SER A 1 96 ? -2.448 10.918 2.888 1.00 96.62 96 SER A O 1
ATOM 773 N N . TRP A 1 97 ? -2.324 9.138 1.535 1.00 97.25 97 TRP A N 1
ATOM 774 C CA . TRP A 1 97 ? -3.764 8.901 1.473 1.00 97.25 97 TRP A CA 1
ATOM 775 C C . TRP A 1 97 ? -4.335 8.493 2.839 1.00 97.25 97 TRP A C 1
ATOM 777 O O . TRP A 1 97 ? -5.362 9.027 3.269 1.00 97.25 97 TRP A O 1
ATOM 787 N N . TYR A 1 98 ? -3.658 7.599 3.555 1.00 96.94 98 TYR A N 1
ATOM 788 C CA . TYR A 1 98 ? -4.081 7.109 4.863 1.00 96.94 98 TYR A CA 1
ATOM 789 C C . TYR A 1 98 ? -4.144 8.242 5.895 1.00 96.94 98 TYR A C 1
ATOM 791 O O . TYR A 1 98 ? -5.088 8.307 6.686 1.00 96.94 98 TYR A O 1
ATOM 799 N N . ASP A 1 99 ? -3.185 9.170 5.853 1.00 94.94 99 ASP A N 1
ATOM 800 C CA . ASP A 1 99 ? -3.132 10.328 6.750 1.00 94.94 99 ASP A CA 1
ATOM 801 C C . ASP A 1 99 ? -3.952 11.534 6.287 1.00 94.94 99 ASP A C 1
ATOM 803 O O . ASP A 1 99 ? -4.256 12.408 7.106 1.00 94.94 99 ASP A O 1
ATOM 807 N N . SER A 1 100 ? -4.367 11.570 5.018 1.00 92.75 100 SER A N 1
ATOM 808 C CA . SER A 1 100 ? -5.297 12.590 4.540 1.00 92.75 100 SER A CA 1
ATOM 809 C C . SER A 1 100 ? -6.603 12.532 5.338 1.00 92.75 100 SER A C 1
ATOM 811 O O . SER A 1 100 ? -7.220 11.475 5.502 1.00 92.75 100 SER A O 1
ATOM 813 N N . ARG A 1 101 ? -7.013 13.692 5.856 1.00 67.44 101 ARG A N 1
ATOM 814 C CA . ARG A 1 101 ? -8.356 13.893 6.395 1.00 67.44 101 ARG A CA 1
ATOM 815 C C . ARG A 1 101 ? -9.271 14.052 5.184 1.00 67.44 101 ARG A C 1
ATOM 817 O O . ARG A 1 101 ? -9.022 14.947 4.379 1.00 67.44 101 ARG A O 1
ATOM 824 N N . LEU A 1 102 ? -10.242 13.155 5.023 1.00 56.84 102 LEU A N 1
ATOM 825 C CA . LEU A 1 102 ? -11.403 13.455 4.182 1.00 56.84 102 LEU A CA 1
ATOM 826 C C . LEU A 1 102 ? -12.152 14.651 4.779 1.00 56.84 102 LEU A C 1
ATOM 828 O O . LEU A 1 102 ? -12.192 14.736 6.030 1.00 56.84 102 LEU A O 1
#

Foldseek 3Di:
DPPDDDDDDDLLRVVVVVQPPPPRVVPFAKDWDADPQGWIKIKHFCPPHPCAQPWDDKDWDCDDQQAIKIWIDPRGITIMIGGNPCPSVNSVVVSCVSPDDD

Sequence (102 aa):
MGASMAPVPSSIEKWYRSRCDGDWEHHWGASIETLDNPGWRIQLDLRETKAEGRTSEWVKINRSVDDWLMYRAAGDKFESSCGRLNLSEALEVFASWYDSRL

Radius of gyration: 14.99 Å; Cα contacts (8 Å, |Δi|>4): 153; chains: 1; bounding box: 48×26×39 Å

Nearest PDB structures (foldseek):
  7t3b-assembly1_E  TM=3.763E-01  e=2.653E+00  Homo sapiens
  6ulg-assembly1_G  TM=3.901E-01  e=2.991E+00  Homo sapiens
  7t3c-assembly1_E  TM=2.735E-01  e=1.145E+00  Homo sapiens
  8fw5-assembly1_E  TM=3.099E-01  e=3.372E+00  Escherichia coli
  7ox5-assembly1_A  TM=3.874E-01  e=8.295E+00  Homo sapiens

pLDDT: mean 94.24, std 8.71, range [52.5, 98.81]

Secondary structure (DSSP, 8-state):
----------HHHHHHHTT-SSSHHHH--EEEEE-SSSSEEEEEE-TTSTTTTEE-PPEEEESSSSSEEEEEEEESEEEEEE-TT-HHHHHHHHHHHHH---